Protein AF-A0A3M2BDY5-F1 (afdb_monomer)

Secondary structure (DSSP, 8-state):
-HHHHHHHHHHHHHHHHT-GGGTTTHHHHHHHHHHHHHHHIIIIIS-TTTS-HHHHHHHHHHHHHHHHHHHHHHHHHHHHHHHHTT-

Structure (mmCIF, N/CA/C/O backbone):
data_AF-A0A3M2BDY5-F1
#
_entry.id   AF-A0A3M2BDY5-F1
#
loop_
_atom_site.group_PDB
_atom_site.id
_atom_site.type_symbol
_atom_site.label_atom_id
_atom_site.label_alt_id
_atom_site.label_comp_id
_atom_site.label_asym_id
_atom_site.label_entity_id
_atom_site.label_seq_id
_atom_site.pdbx_PDB_ins_code
_atom_site.Cartn_x
_atom_site.Cartn_y
_atom_site.Cartn_z
_atom_site.occupancy
_atom_site.B_iso_or_equiv
_atom_site.auth_seq_id
_atom_site.auth_comp_id
_atom_site.auth_asym_id
_atom_site.auth_atom_id
_atom_site.pdbx_PDB_model_num
ATOM 1 N N . MET A 1 1 ? -19.435 -12.899 0.520 1.00 69.25 1 MET A N 1
ATOM 2 C CA . MET A 1 1 ? -19.364 -12.423 -0.885 1.00 69.25 1 MET A CA 1
ATOM 3 C C . MET A 1 1 ? -18.050 -11.712 -1.195 1.00 69.25 1 MET A C 1
ATOM 5 O O . MET A 1 1 ? -17.455 -12.020 -2.214 1.00 69.25 1 MET A O 1
ATOM 9 N N . ILE A 1 2 ? -17.541 -10.842 -0.314 1.00 74.94 2 ILE A N 1
ATOM 10 C CA . ILE A 1 2 ? -16.255 -10.150 -0.523 1.00 74.94 2 ILE A CA 1
ATOM 11 C C . ILE A 1 2 ? -15.062 -11.098 -0.762 1.00 74.94 2 ILE A C 1
ATOM 13 O O . ILE A 1 2 ? -14.236 -10.830 -1.628 1.00 74.94 2 ILE A O 1
ATOM 17 N N . ALA A 1 3 ? -15.008 -12.239 -0.067 1.00 74.81 3 ALA A N 1
ATOM 18 C CA . ALA A 1 3 ? -13.978 -13.258 -0.286 1.00 74.81 3 ALA A CA 1
ATOM 19 C C . ALA A 1 3 ? -13.894 -13.727 -1.751 1.00 74.81 3 ALA A C 1
ATOM 21 O O . ALA A 1 3 ? -12.803 -13.848 -2.291 1.00 74.81 3 ALA A O 1
ATOM 22 N N . ILE A 1 4 ? -15.044 -13.902 -2.414 1.00 83.31 4 ILE A N 1
ATOM 23 C CA . ILE A 1 4 ? -15.125 -14.340 -3.815 1.00 83.31 4 ILE A CA 1
ATOM 24 C C . ILE A 1 4 ? -14.532 -13.275 -4.741 1.00 83.31 4 ILE A C 1
ATOM 26 O O . ILE A 1 4 ? -13.787 -13.605 -5.657 1.00 83.31 4 ILE A O 1
ATOM 30 N N . ILE A 1 5 ? -14.804 -11.994 -4.473 1.00 83.44 5 ILE A N 1
ATOM 31 C CA . ILE A 1 5 ? -14.225 -10.875 -5.229 1.00 83.44 5 ILE A CA 1
ATOM 32 C C . ILE A 1 5 ? -12.698 -10.896 -5.104 1.00 83.44 5 ILE A C 1
ATOM 34 O O . ILE A 1 5 ? -11.998 -10.782 -6.105 1.00 83.44 5 ILE A O 1
ATOM 38 N N . LEU A 1 6 ? -12.171 -11.114 -3.896 1.00 84.06 6 LEU A N 1
ATOM 39 C CA . LEU A 1 6 ? -10.728 -11.205 -3.663 1.00 84.06 6 LEU A CA 1
ATOM 40 C C . LEU A 1 6 ? -10.095 -12.385 -4.421 1.00 84.06 6 LEU A C 1
ATOM 42 O O . LEU A 1 6 ? -9.019 -12.243 -5.009 1.00 84.06 6 LEU A O 1
ATOM 46 N N . THR A 1 7 ? -10.778 -13.532 -4.442 1.00 83.69 7 THR A N 1
ATOM 47 C CA . THR A 1 7 ? -10.361 -14.716 -5.203 1.00 83.69 7 THR A CA 1
ATOM 48 C C . THR A 1 7 ? -10.330 -14.429 -6.702 1.00 83.69 7 THR A C 1
ATOM 50 O O . THR A 1 7 ? -9.336 -14.745 -7.351 1.00 83.69 7 THR A O 1
ATOM 53 N N . VAL A 1 8 ? -11.358 -13.772 -7.248 1.00 88.19 8 VAL A N 1
ATOM 54 C CA . VAL A 1 8 ? -11.410 -13.393 -8.669 1.00 88.19 8 VAL A CA 1
ATOM 55 C C . VAL A 1 8 ? -10.286 -12.418 -9.021 1.00 88.19 8 VAL A C 1
ATOM 57 O O . VAL A 1 8 ? -9.568 -12.655 -9.988 1.00 88.19 8 VAL A O 1
ATOM 60 N N . ILE A 1 9 ? -10.067 -11.370 -8.219 1.00 85.75 9 ILE A N 1
ATOM 61 C CA . ILE A 1 9 ? -8.974 -10.408 -8.453 1.00 85.75 9 ILE A CA 1
ATOM 62 C C . ILE A 1 9 ? -7.616 -11.127 -8.426 1.00 85.75 9 ILE A C 1
ATOM 64 O O . ILE A 1 9 ? -6.734 -10.823 -9.223 1.00 85.75 9 ILE A O 1
ATOM 68 N N . THR A 1 10 ? -7.447 -12.112 -7.543 1.00 87.88 10 THR A N 1
ATOM 69 C CA . THR A 1 10 ? -6.203 -12.892 -7.454 1.00 87.88 10 THR A CA 1
ATOM 70 C C . THR A 1 10 ? -6.015 -13.834 -8.640 1.00 87.88 10 THR A C 1
ATOM 72 O O . THR A 1 10 ? -4.910 -13.927 -9.163 1.00 87.88 10 THR A O 1
ATOM 75 N N . ALA A 1 11 ? -7.078 -14.475 -9.123 1.00 86.56 11 ALA A N 1
ATOM 76 C CA . ALA A 1 11 ? -7.017 -15.292 -10.333 1.00 86.56 11 ALA A CA 1
ATOM 77 C C . ALA A 1 11 ? -6.656 -14.451 -11.571 1.00 86.56 11 ALA A C 1
ATOM 79 O O . ALA A 1 11 ? -5.830 -14.871 -12.380 1.00 86.56 11 ALA A O 1
ATOM 80 N N . VAL A 1 12 ? -7.222 -13.244 -11.688 1.00 85.38 12 VAL A N 1
ATOM 81 C CA . VAL A 1 12 ? -6.892 -12.293 -12.763 1.00 85.38 12 VAL A CA 1
ATOM 82 C C . VAL A 1 12 ? -5.431 -11.856 -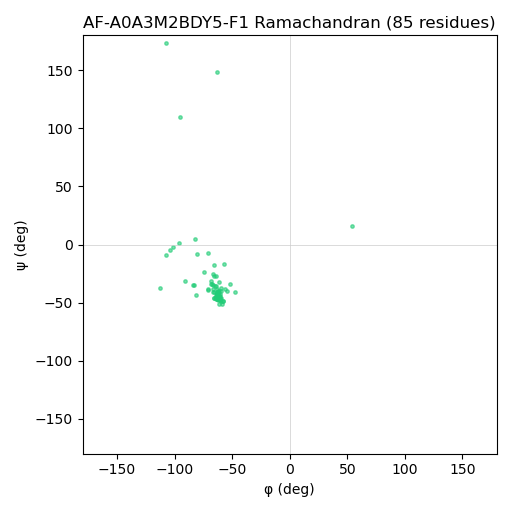12.684 1.00 85.38 12 VAL A C 1
ATOM 84 O O . VAL A 1 12 ? -4.757 -11.820 -13.707 1.00 85.38 12 VAL A O 1
ATOM 87 N N . GLU A 1 13 ? -4.916 -11.567 -11.490 1.00 84.94 13 GLU A N 1
ATOM 88 C CA . 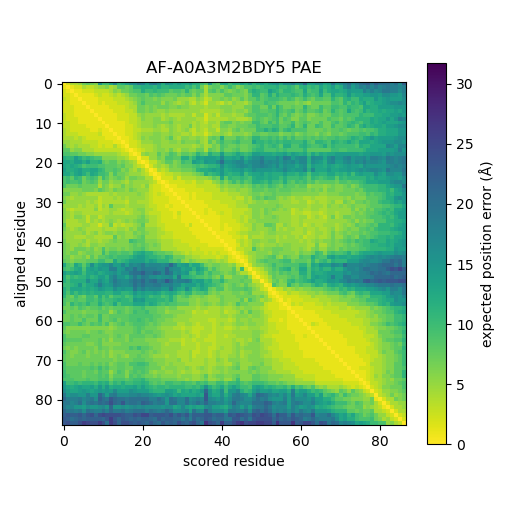GLU A 1 13 ? -3.510 -11.191 -11.306 1.00 84.94 13 GLU A CA 1
ATOM 89 C C . GLU A 1 13 ? -2.555 -12.295 -11.777 1.00 84.94 13 GLU A C 1
ATOM 91 O O . GLU A 1 13 ? -1.628 -12.019 -12.537 1.00 84.94 13 GLU A O 1
ATOM 96 N N . VAL A 1 14 ? -2.817 -13.549 -11.394 1.00 84.69 14 VAL A N 1
ATOM 97 C CA . VAL A 1 14 ? -2.016 -14.698 -11.841 1.00 84.69 14 VAL A CA 1
ATOM 98 C C . VAL A 1 14 ? -2.118 -14.871 -13.358 1.00 84.69 14 VAL A C 1
ATOM 100 O O . VAL A 1 14 ? -1.104 -15.087 -14.015 1.00 84.69 14 VAL A O 1
ATOM 103 N N . ALA A 1 15 ? -3.310 -14.716 -13.941 1.00 83.50 15 ALA A N 1
ATOM 104 C CA . ALA A 1 15 ? -3.492 -14.804 -15.389 1.00 83.50 15 ALA A CA 1
ATOM 105 C C . ALA A 1 15 ? -2.706 -13.718 -16.146 1.00 83.50 15 ALA A C 1
ATOM 107 O O . ALA A 1 15 ? -2.067 -14.016 -17.152 1.00 83.50 15 ALA A O 1
ATOM 108 N N . VAL A 1 16 ? -2.705 -12.478 -15.645 1.00 79.88 16 VAL A N 1
ATOM 109 C CA . VAL A 1 16 ? -1.931 -11.364 -16.221 1.00 79.88 16 VAL A CA 1
ATOM 110 C C . VAL A 1 16 ? -0.426 -11.599 -16.071 1.00 79.88 16 VAL A C 1
ATOM 112 O O . VAL A 1 16 ? 0.322 -11.323 -17.007 1.00 79.88 16 VAL A O 1
ATOM 115 N N . PHE A 1 17 ? 0.016 -12.159 -14.941 1.00 78.62 17 PHE A N 1
ATOM 116 C CA . PHE A 1 17 ? 1.422 -12.494 -14.696 1.00 78.62 17 PHE A CA 1
ATOM 117 C C . PHE A 1 17 ? 1.973 -13.524 -15.697 1.00 78.62 17 PHE A C 1
ATOM 119 O O . PHE A 1 17 ? 3.144 -13.471 -16.058 1.00 78.62 17 PHE A O 1
ATOM 126 N N . TYR A 1 18 ? 1.133 -14.445 -16.175 1.00 80.69 18 TYR A N 1
ATOM 127 C CA . TYR A 1 18 ? 1.542 -15.501 -17.107 1.00 80.69 18 TYR A CA 1
ATOM 128 C C . TYR A 1 18 ? 1.639 -15.058 -18.576 1.00 80.69 18 TYR A C 1
ATOM 130 O O . TYR A 1 18 ? 2.117 -15.838 -19.399 1.00 80.69 18 TYR A O 1
ATOM 138 N N . ILE A 1 19 ? 1.204 -13.843 -18.933 1.00 82.12 19 ILE A N 1
ATOM 139 C CA . ILE A 1 19 ? 1.224 -13.349 -20.318 1.00 82.12 19 ILE A CA 1
ATOM 140 C C . ILE A 1 1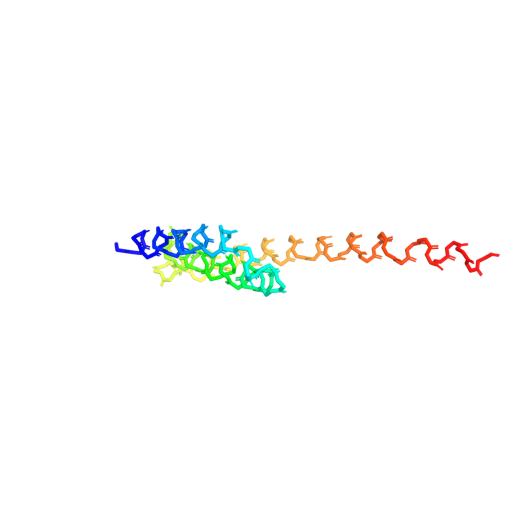9 ? 2.500 -12.513 -20.555 1.00 82.12 19 ILE A C 1
ATOM 142 O O . ILE A 1 19 ? 2.572 -11.368 -20.098 1.00 82.12 19 ILE A O 1
ATOM 146 N N . PRO A 1 20 ? 3.483 -12.999 -21.344 1.00 72.31 20 PRO A N 1
ATOM 147 C CA . PRO A 1 20 ? 4.769 -12.313 -21.529 1.00 72.31 20 PRO A CA 1
ATOM 148 C C . PRO A 1 20 ? 4.646 -10.946 -22.218 1.00 72.31 20 PRO A C 1
ATOM 150 O O . PRO A 1 20 ? 5.452 -10.049 -21.986 1.00 72.31 20 PRO A O 1
ATOM 153 N N . ALA A 1 21 ? 3.611 -10.759 -23.045 1.00 74.62 21 ALA A N 1
ATOM 154 C CA . ALA A 1 21 ? 3.358 -9.511 -23.768 1.00 74.62 21 ALA A CA 1
ATOM 155 C C . ALA A 1 21 ? 3.016 -8.323 -22.846 1.00 74.62 21 ALA A C 1
ATOM 157 O O . ALA A 1 21 ? 3.125 -7.172 -23.263 1.00 74.62 21 ALA A O 1
ATOM 158 N N . LEU A 1 22 ? 2.624 -8.584 -21.594 1.00 71.38 22 LEU A N 1
ATOM 159 C CA . LEU A 1 22 ? 2.266 -7.555 -20.615 1.00 71.38 22 LEU A CA 1
ATOM 160 C C . LEU A 1 22 ? 3.425 -7.191 -19.676 1.00 71.38 22 LEU A C 1
ATOM 162 O O . LEU A 1 22 ? 3.258 -6.311 -18.836 1.00 71.38 22 LEU A O 1
ATOM 166 N N . HIS A 1 23 ? 4.611 -7.792 -19.838 1.00 74.00 23 HIS A N 1
ATOM 167 C CA . HIS A 1 23 ? 5.799 -7.517 -19.015 1.00 74.00 23 HIS A CA 1
ATOM 168 C C . HIS A 1 23 ? 6.131 -6.022 -18.803 1.00 74.00 23 HIS A C 1
ATOM 170 O O . HIS A 1 23 ? 6.449 -5.660 -17.670 1.00 74.00 23 HIS A O 1
ATOM 176 N N . PRO A 1 24 ? 6.028 -5.123 -19.805 1.00 80.94 24 PRO A N 1
ATOM 177 C CA . PRO A 1 24 ? 6.360 -3.706 -19.613 1.00 80.94 24 PRO A CA 1
ATOM 178 C C . PRO A 1 24 ? 5.386 -2.959 -18.690 1.00 80.94 24 PRO A C 1
ATOM 180 O O . PRO A 1 24 ? 5.773 -2.022 -17.998 1.00 80.94 24 PRO A O 1
ATOM 183 N N . VAL A 1 25 ? 4.116 -3.370 -18.682 1.00 81.62 25 VAL A N 1
ATOM 184 C CA . VAL A 1 25 ? 3.031 -2.758 -17.891 1.00 81.62 25 VAL A CA 1
ATOM 185 C C . VAL A 1 25 ? 2.703 -3.554 -16.628 1.00 81.62 25 VAL A C 1
ATOM 187 O O . VAL A 1 25 ? 1.883 -3.134 -15.816 1.00 81.62 25 VAL A O 1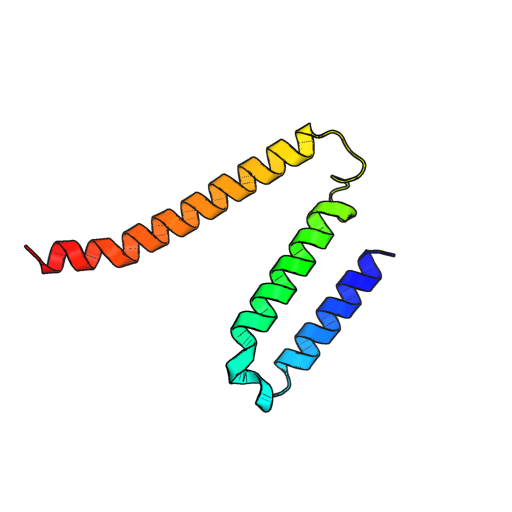
ATOM 190 N N . LEU A 1 26 ? 3.381 -4.679 -16.424 1.00 82.06 26 LEU A N 1
ATOM 191 C CA . LEU A 1 26 ? 3.189 -5.582 -15.299 1.00 82.06 26 LEU A CA 1
ATOM 192 C C . LEU A 1 26 ? 3.458 -4.900 -13.942 1.00 82.06 26 LEU A C 1
ATOM 194 O O . LEU A 1 26 ? 2.593 -4.996 -13.070 1.00 82.06 26 LEU A O 1
ATOM 198 N N . PRO A 1 27 ? 4.562 -4.142 -13.747 1.00 86.75 27 PRO A N 1
ATOM 199 C CA . PRO A 1 27 ? 4.848 -3.507 -12.459 1.00 86.75 27 PRO A CA 1
ATOM 200 C C . PRO A 1 27 ? 3.756 -2.542 -11.958 1.00 86.75 27 PRO A C 1
ATOM 202 O O . PRO A 1 27 ? 3.307 -2.717 -10.823 1.00 86.75 27 PRO A O 1
ATOM 205 N N . PRO A 1 28 ? 3.267 -1.558 -12.747 1.00 86.00 28 PRO A N 1
ATOM 206 C CA . PRO A 1 28 ? 2.206 -0.669 -12.275 1.00 86.00 28 PRO A CA 1
ATOM 207 C C . PRO A 1 28 ? 0.866 -1.395 -12.087 1.00 86.00 28 PRO A C 1
ATOM 209 O O . PRO A 1 28 ? 0.133 -1.076 -11.151 1.00 86.00 28 PRO A O 1
ATOM 212 N N . VAL A 1 29 ? 0.551 -2.395 -12.919 1.00 86.38 29 VAL A N 1
ATOM 213 C CA . VAL A 1 29 ? -0.697 -3.171 -12.807 1.00 86.38 29 VAL A CA 1
ATOM 214 C C . VAL A 1 29 ? -0.727 -3.993 -11.519 1.00 86.38 29 VAL A C 1
ATOM 216 O O . VAL A 1 29 ? -1.720 -3.941 -10.792 1.00 86.38 29 VAL A O 1
ATOM 219 N N . LEU A 1 30 ? 0.358 -4.698 -11.189 1.00 86.12 30 LEU A N 1
ATOM 220 C CA . LEU A 1 30 ? 0.452 -5.455 -9.937 1.00 86.12 30 LEU A CA 1
ATOM 221 C C . LEU A 1 30 ? 0.381 -4.543 -8.709 1.00 86.12 30 LEU A C 1
ATOM 223 O O . LEU A 1 30 ? -0.261 -4.893 -7.721 1.00 86.12 30 LEU A O 1
ATOM 227 N N . LEU A 1 31 ? 0.989 -3.355 -8.770 1.00 88.88 31 LEU A N 1
ATOM 228 C CA . LEU A 1 31 ? 0.916 -2.375 -7.684 1.00 88.88 31 LEU A CA 1
ATOM 229 C C . LEU A 1 31 ? -0.530 -1.946 -7.405 1.00 88.88 31 LEU A C 1
ATOM 231 O O . LEU A 1 31 ? -0.962 -1.937 -6.251 1.00 88.88 31 LEU A O 1
ATOM 235 N N . ILE A 1 32 ? -1.295 -1.646 -8.459 1.00 89.25 32 ILE A N 1
ATOM 236 C CA . ILE A 1 32 ? -2.708 -1.265 -8.344 1.00 89.25 32 ILE A CA 1
ATOM 237 C C . ILE A 1 32 ? -3.548 -2.440 -7.832 1.00 89.25 32 ILE A C 1
ATOM 239 O O . ILE A 1 32 ? -4.355 -2.258 -6.920 1.00 89.25 32 ILE A O 1
ATOM 243 N N . LEU A 1 33 ? -3.355 -3.646 -8.378 1.00 86.56 33 LEU A N 1
ATOM 244 C CA . LEU A 1 33 ? -4.092 -4.841 -7.951 1.00 86.56 33 LEU A CA 1
ATOM 245 C C . LEU A 1 33 ? -3.807 -5.187 -6.484 1.00 86.56 33 LEU A C 1
ATOM 247 O O . LEU A 1 33 ? -4.740 -5.473 -5.732 1.00 86.56 33 LEU A O 1
ATOM 251 N N . SER A 1 34 ? -2.550 -5.094 -6.052 1.00 87.31 34 SER A N 1
ATOM 252 C CA . SER A 1 34 ? -2.146 -5.310 -4.661 1.00 87.31 34 SER A CA 1
ATOM 253 C C . SER A 1 34 ? -2.771 -4.275 -3.719 1.00 87.31 34 SER A C 1
ATOM 255 O O . SER A 1 34 ? -3.400 -4.644 -2.722 1.00 87.31 34 SER A O 1
ATOM 257 N N . ALA A 1 35 ? -2.712 -2.985 -4.076 1.00 89.94 35 ALA A N 1
ATOM 258 C CA . ALA A 1 35 ? -3.342 -1.915 -3.302 1.00 89.94 35 ALA A CA 1
ATOM 259 C C . ALA A 1 35 ? -4.867 -2.094 -3.198 1.00 89.94 35 ALA A C 1
ATOM 261 O O . ALA A 1 35 ? -5.443 -1.944 -2.117 1.00 89.94 35 ALA A O 1
ATOM 262 N N . ALA A 1 36 ? -5.524 -2.473 -4.298 1.00 88.88 36 ALA A N 1
ATOM 263 C CA . ALA A 1 36 ? -6.961 -2.723 -4.327 1.00 88.88 36 ALA A CA 1
ATOM 264 C C . ALA A 1 36 ? -7.355 -3.891 -3.412 1.00 88.88 36 ALA A C 1
ATOM 266 O O . ALA A 1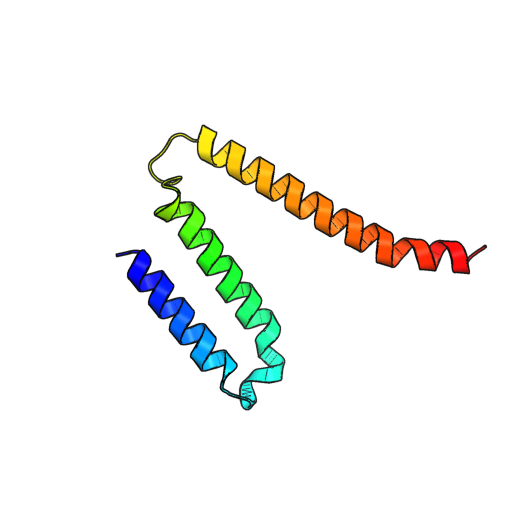 36 ? -8.298 -3.758 -2.628 1.00 88.88 36 ALA A O 1
ATOM 267 N N . LYS A 1 37 ? -6.624 -5.014 -3.455 1.00 86.19 37 LYS A N 1
ATOM 268 C CA . LYS A 1 37 ? -6.871 -6.154 -2.555 1.00 86.19 37 LYS A CA 1
ATOM 269 C C . LYS A 1 37 ? -6.659 -5.778 -1.098 1.00 86.19 37 LYS A C 1
ATOM 271 O O . LYS A 1 37 ? -7.493 -6.120 -0.265 1.00 86.19 37 LYS A O 1
ATOM 276 N N . PHE A 1 38 ? -5.581 -5.059 -0.797 1.00 88.25 38 PHE A N 1
ATOM 277 C CA . PHE A 1 38 ? -5.301 -4.587 0.553 1.00 88.25 38 PHE A CA 1
ATOM 278 C C . PHE A 1 38 ? -6.445 -3.715 1.086 1.00 88.25 38 PHE A C 1
ATOM 280 O O . PHE A 1 38 ? -6.979 -3.994 2.156 1.00 88.25 38 PHE A O 1
ATOM 287 N N . ALA A 1 39 ? -6.908 -2.734 0.305 1.00 86.12 39 ALA A N 1
ATOM 288 C CA . ALA A 1 39 ? -8.038 -1.884 0.680 1.00 86.12 39 ALA A CA 1
ATOM 289 C C . ALA A 1 39 ? -9.330 -2.691 0.910 1.00 86.12 39 ALA A C 1
ATOM 291 O O . ALA A 1 39 ? -10.068 -2.436 1.864 1.00 86.12 39 ALA A O 1
ATOM 292 N N . LEU A 1 40 ? -9.586 -3.697 0.068 1.00 83.19 40 LEU A N 1
ATOM 293 C CA . LEU A 1 40 ? -10.715 -4.618 0.207 1.00 83.19 40 LEU A CA 1
ATOM 294 C C . LEU A 1 40 ? -10.640 -5.431 1.508 1.00 83.19 40 LEU A C 1
ATOM 296 O O . LEU A 1 40 ? -11.640 -5.551 2.216 1.00 83.19 40 LEU A O 1
ATOM 300 N N . VAL A 1 41 ? -9.461 -5.955 1.851 1.00 84.19 41 VAL A N 1
ATOM 301 C CA . VAL A 1 41 ? -9.232 -6.697 3.100 1.00 84.19 41 VAL A CA 1
ATOM 302 C C . VAL A 1 41 ? -9.442 -5.789 4.313 1.00 84.19 41 VAL A C 1
ATOM 304 O O . VAL A 1 41 ? -10.184 -6.146 5.229 1.00 84.19 41 VAL A O 1
ATOM 307 N N . VAL A 1 42 ? -8.870 -4.588 4.300 1.00 81.56 42 VAL A N 1
ATOM 308 C CA . VAL A 1 42 ? -8.974 -3.635 5.414 1.00 81.56 42 VAL A CA 1
ATOM 309 C C . VAL A 1 42 ? -10.415 -3.178 5.634 1.00 81.56 42 VAL A C 1
ATOM 311 O O . VAL A 1 42 ? -10.903 -3.187 6.760 1.00 81.56 42 VAL A O 1
ATOM 314 N N . MET A 1 43 ? -11.139 -2.817 4.573 1.00 74.25 43 MET A N 1
ATOM 315 C CA . MET A 1 43 ? -12.512 -2.325 4.722 1.00 74.25 43 MET A CA 1
ATOM 316 C C . MET A 1 43 ? -13.508 -3.419 5.119 1.00 74.25 43 MET A C 1
ATOM 318 O O . MET A 1 43 ? -14.429 -3.143 5.890 1.00 74.25 43 MET A O 1
ATOM 322 N N . PHE A 1 44 ? -13.358 -4.636 4.584 1.00 74.94 44 PHE A N 1
ATOM 323 C CA . PHE A 1 44 ? -14.395 -5.667 4.686 1.00 74.94 44 PHE A CA 1
ATOM 324 C C . PHE A 1 44 ? -14.019 -6.876 5.546 1.00 74.94 44 PHE A C 1
ATOM 326 O O . PHE A 1 44 ? -14.894 -7.384 6.237 1.00 74.94 44 PHE A O 1
ATOM 333 N N . PHE A 1 45 ? -12.768 -7.347 5.530 1.00 65.88 45 PHE A N 1
ATOM 334 C CA . PHE A 1 45 ? -12.344 -8.495 6.350 1.00 65.88 45 PHE A CA 1
ATOM 335 C C . PHE A 1 45 ? -11.961 -8.087 7.773 1.00 65.88 45 PHE A C 1
ATOM 337 O O . PHE A 1 45 ? -12.245 -8.824 8.711 1.00 65.88 45 PHE A O 1
ATOM 344 N N . MET A 1 46 ? -11.370 -6.902 7.953 1.00 74.56 46 MET A N 1
ATOM 345 C CA . MET A 1 46 ? -11.130 -6.334 9.288 1.00 74.56 46 MET A CA 1
ATOM 346 C C . MET A 1 46 ? -12.366 -5.629 9.870 1.00 74.56 46 MET A C 1
ATOM 348 O O . MET A 1 46 ? -12.284 -5.030 10.934 1.00 74.56 46 MET A O 1
ATOM 352 N N . HIS A 1 47 ? -13.508 -5.684 9.173 1.00 67.44 47 HIS A N 1
ATOM 353 C CA . HIS A 1 47 ? -14.780 -5.068 9.562 1.00 67.44 47 HIS A CA 1
ATOM 354 C C . HIS A 1 47 ? -14.726 -3.560 9.880 1.00 67.44 47 HIS A C 1
ATOM 356 O O . HIS A 1 47 ? -15.706 -3.035 10.397 1.00 67.44 47 HIS A O 1
ATOM 362 N N . LEU A 1 48 ? -13.667 -2.822 9.505 1.00 66.50 48 LEU A N 1
ATOM 363 C CA . LEU A 1 48 ? -13.534 -1.377 9.778 1.00 66.50 48 LEU A CA 1
ATOM 364 C C . LEU A 1 48 ? -14.750 -0.558 9.322 1.00 66.50 48 LEU A C 1
ATOM 366 O O . LEU A 1 48 ? -15.089 0.436 9.954 1.00 66.50 48 LEU A O 1
ATOM 370 N N . LYS A 1 49 ? -15.409 -0.956 8.224 1.00 60.97 49 LYS A N 1
ATOM 371 C CA . LYS A 1 49 ? -16.621 -0.283 7.732 1.00 60.97 49 LYS A CA 1
ATOM 372 C C . LYS A 1 49 ? -17.814 -0.405 8.694 1.00 60.97 49 LYS A C 1
ATOM 374 O O . LYS A 1 49 ? -18.702 0.442 8.660 1.00 60.97 49 LYS A O 1
ATOM 379 N N . PHE A 1 50 ? -17.853 -1.464 9.499 1.00 60.84 50 PHE A N 1
ATOM 380 C CA . PHE A 1 50 ? -18.950 -1.802 10.409 1.00 60.84 50 PHE A CA 1
ATOM 381 C C . PHE A 1 50 ? -18.607 -1.571 11.889 1.00 60.84 50 PHE A C 1
ATOM 383 O O . PHE A 1 50 ? -19.500 -1.652 12.726 1.00 60.84 50 PHE A O 1
ATOM 390 N N . ASP A 1 51 ? -17.345 -1.273 12.205 1.00 62.31 51 ASP A N 1
ATOM 391 C CA . ASP A 1 51 ? -16.851 -1.056 13.565 1.00 62.31 51 ASP A CA 1
ATOM 392 C C . ASP A 1 51 ? -16.557 0.435 13.843 1.00 62.31 51 ASP A C 1
ATOM 394 O O . ASP A 1 51 ? -16.638 1.307 12.972 1.00 62.31 51 ASP A O 1
ATOM 398 N N . SER A 1 52 ? -16.230 0.759 15.090 1.00 73.44 52 SER A N 1
ATOM 399 C CA . SER A 1 52 ? -15.909 2.104 15.551 1.00 73.44 52 SER A CA 1
ATOM 400 C C . SER A 1 52 ? -14.647 2.676 14.881 1.00 73.44 52 SER A C 1
ATOM 402 O O . SER A 1 52 ? -13.673 1.978 14.586 1.00 73.44 52 SER A O 1
ATOM 404 N N . LYS A 1 53 ? -14.621 4.006 14.700 1.00 73.31 53 LYS A N 1
ATOM 405 C CA . LYS A 1 53 ? -13.502 4.745 14.073 1.00 73.31 53 LYS A CA 1
ATOM 406 C C . LYS A 1 53 ? -12.149 4.538 14.774 1.00 73.31 53 LYS A C 1
ATOM 408 O O . LYS A 1 53 ? -11.112 4.822 14.181 1.00 73.31 53 LYS A O 1
ATOM 413 N N . VAL A 1 54 ? -12.150 4.036 16.010 1.00 78.88 54 VAL A N 1
ATOM 414 C CA . VAL A 1 54 ? -10.943 3.746 16.795 1.00 78.88 54 VAL A CA 1
ATOM 415 C C . VAL A 1 54 ? -10.110 2.643 16.139 1.00 78.88 54 VAL A C 1
ATOM 417 O O . VAL A 1 54 ? -8.907 2.827 15.962 1.00 78.88 54 VAL A O 1
ATOM 420 N N . PHE A 1 55 ? -10.730 1.550 15.682 1.00 76.81 55 PHE A N 1
ATOM 421 C CA . PHE A 1 55 ? -10.008 0.472 14.992 1.00 76.81 55 PHE A CA 1
ATOM 422 C C . PHE A 1 55 ? -9.411 0.934 13.662 1.00 76.81 55 PHE A C 1
ATOM 424 O O . PHE A 1 55 ? -8.287 0.568 13.320 1.00 76.81 55 PHE A O 1
ATOM 431 N N . SER A 1 56 ? -10.123 1.819 12.957 1.00 80.56 56 SER A N 1
ATOM 432 C CA . SER A 1 56 ? -9.600 2.468 11.751 1.00 80.56 56 SER A CA 1
ATOM 433 C C . SER A 1 56 ? -8.383 3.344 12.046 1.00 80.56 56 SER A C 1
ATOM 435 O O . SER A 1 56 ? -7.402 3.301 11.307 1.00 80.56 56 SER A O 1
ATOM 437 N N . GLY A 1 57 ? -8.422 4.106 13.143 1.00 82.12 57 GLY A N 1
ATOM 438 C CA . GLY A 1 57 ? -7.316 4.959 13.575 1.00 82.12 57 GLY A CA 1
ATOM 439 C C . GLY A 1 57 ? -6.060 4.169 13.943 1.00 82.12 57 GLY A C 1
ATOM 440 O O . GLY A 1 57 ? -4.975 4.511 13.480 1.00 82.12 57 GLY A O 1
ATOM 441 N N . VAL A 1 58 ? -6.197 3.084 14.713 1.00 86.44 58 VAL A N 1
ATOM 442 C CA . VAL A 1 58 ? -5.059 2.232 15.111 1.00 86.44 58 VAL A CA 1
ATOM 443 C C . VAL A 1 58 ? -4.414 1.565 13.894 1.00 86.44 58 VAL A C 1
ATOM 445 O O . VAL A 1 58 ? -3.189 1.566 13.766 1.00 86.44 58 VAL A O 1
ATOM 448 N N . PHE A 1 59 ? -5.223 1.053 12.966 1.00 85.19 59 PHE A N 1
ATOM 449 C CA . PHE A 1 59 ? -4.720 0.463 11.728 1.00 85.19 59 PHE A CA 1
ATOM 450 C C . PHE A 1 59 ? -3.960 1.483 10.870 1.00 85.19 59 PHE A C 1
ATOM 452 O O . PHE A 1 59 ? -2.843 1.218 10.421 1.00 85.19 59 PHE A O 1
ATOM 459 N N . LEU A 1 60 ? -4.542 2.670 10.672 1.00 86.50 60 LEU A N 1
ATOM 460 C CA . LEU A 1 60 ? -3.933 3.715 9.854 1.00 86.50 60 LEU A CA 1
ATOM 461 C C . LEU A 1 60 ? -2.652 4.267 10.494 1.00 86.50 60 LEU A C 1
ATOM 463 O O . LEU A 1 60 ? -1.698 4.557 9.779 1.00 86.50 60 LEU A O 1
ATOM 467 N N . ALA A 1 61 ? -2.596 4.350 11.827 1.00 90.62 61 ALA A N 1
ATOM 468 C CA . ALA A 1 61 ? -1.384 4.712 12.556 1.00 90.62 61 ALA A CA 1
ATOM 469 C C . ALA A 1 61 ? -0.257 3.693 12.317 1.00 90.62 61 ALA A C 1
ATOM 471 O O . ALA A 1 61 ? 0.866 4.084 12.001 1.00 90.62 61 ALA A O 1
ATOM 472 N N . GLY A 1 62 ? -0.557 2.392 12.384 1.00 89.94 62 GLY A N 1
ATOM 473 C CA . GLY A 1 62 ? 0.406 1.338 12.051 1.00 89.94 62 GLY A CA 1
ATOM 474 C C . GLY A 1 62 ? 0.881 1.408 10.596 1.00 89.94 62 GLY A C 1
ATOM 475 O O . GLY A 1 62 ? 2.083 1.340 10.333 1.00 89.94 62 GLY A O 1
ATOM 476 N N . LEU A 1 63 ? -0.041 1.623 9.651 1.00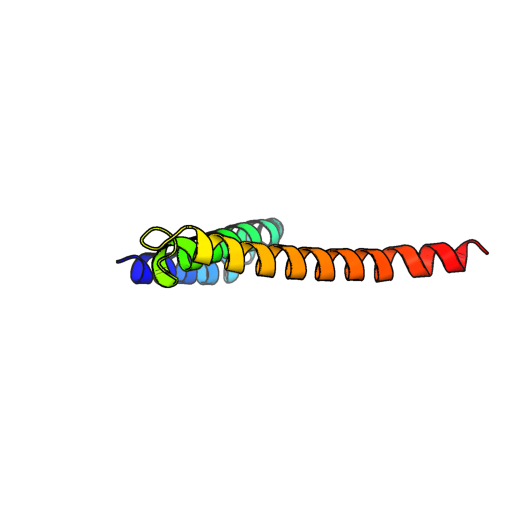 91.25 63 LEU A N 1
ATOM 477 C CA . LEU A 1 63 ? 0.282 1.792 8.231 1.00 91.25 63 LEU A CA 1
ATOM 478 C C . LEU A 1 63 ? 1.163 3.027 7.979 1.00 91.25 63 LEU A C 1
ATOM 480 O O . LEU A 1 63 ? 2.106 2.961 7.188 1.00 91.25 63 LEU A O 1
ATOM 484 N N . ALA A 1 64 ? 0.886 4.137 8.667 1.00 94.00 64 ALA A N 1
ATOM 485 C CA . ALA A 1 64 ? 1.669 5.363 8.574 1.00 94.00 64 ALA A CA 1
ATOM 486 C C . ALA A 1 64 ? 3.099 5.152 9.085 1.00 94.00 64 ALA A C 1
ATOM 488 O O . ALA A 1 64 ? 4.046 5.530 8.398 1.00 94.00 64 ALA A O 1
ATOM 489 N N . ILE A 1 65 ? 3.268 4.491 10.235 1.00 96.00 65 ILE A N 1
ATOM 490 C CA . ILE A 1 65 ? 4.592 4.178 10.794 1.00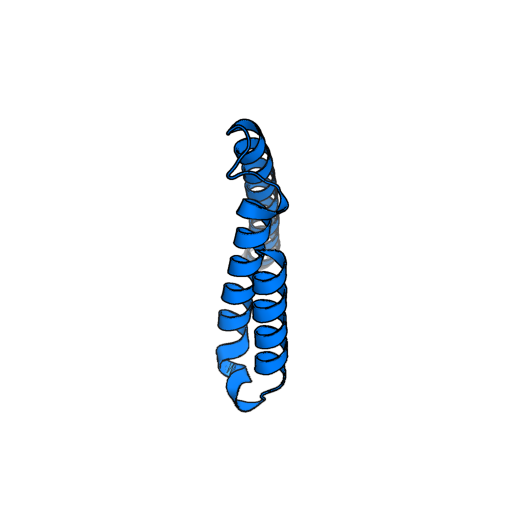 96.00 65 ILE A CA 1
ATOM 491 C C . ILE A 1 65 ? 5.369 3.239 9.862 1.00 96.00 65 ILE A C 1
ATOM 493 O O . ILE A 1 65 ? 6.543 3.487 9.589 1.00 96.00 65 ILE A O 1
ATOM 497 N N . ALA A 1 66 ? 4.729 2.193 9.331 1.00 93.69 66 ALA A N 1
ATOM 498 C CA . ALA A 1 66 ? 5.371 1.267 8.397 1.00 93.69 66 ALA A CA 1
ATOM 499 C C . ALA A 1 66 ? 5.834 1.977 7.113 1.00 93.69 66 ALA A C 1
ATOM 501 O O . ALA A 1 66 ? 6.982 1.825 6.695 1.00 93.69 66 ALA A O 1
ATOM 502 N N . THR A 1 67 ? 4.963 2.800 6.522 1.00 93.94 67 THR A N 1
ATOM 503 C CA . THR A 1 67 ? 5.282 3.576 5.313 1.00 93.94 67 THR A CA 1
ATOM 504 C C . THR A 1 67 ? 6.403 4.576 5.583 1.00 93.94 67 THR A C 1
ATOM 506 O O . THR A 1 67 ? 7.343 4.677 4.795 1.00 93.94 67 THR A O 1
ATOM 509 N N . PHE A 1 68 ? 6.349 5.265 6.727 1.00 96.38 68 PHE A N 1
ATOM 510 C CA . PHE A 1 68 ? 7.397 6.178 7.165 1.00 96.38 68 PHE A CA 1
ATOM 511 C C . PHE A 1 68 ? 8.743 5.458 7.286 1.00 96.38 68 PHE A C 1
ATOM 513 O O . PHE A 1 68 ? 9.718 5.909 6.692 1.00 96.38 68 PHE A O 1
ATOM 520 N N . MET A 1 69 ? 8.793 4.304 7.955 1.00 97.00 69 MET A N 1
ATOM 521 C CA . MET A 1 69 ? 10.023 3.529 8.135 1.00 97.00 69 MET A CA 1
ATOM 522 C C . MET A 1 69 ? 10.635 3.085 6.801 1.00 97.00 69 MET A C 1
ATOM 524 O O . MET A 1 69 ? 11.826 3.282 6.572 1.00 97.00 69 MET A O 1
ATOM 528 N N . VAL A 1 70 ? 9.822 2.526 5.897 1.00 94.81 70 VAL A N 1
ATOM 529 C CA . VAL A 1 70 ? 10.290 2.097 4.567 1.00 94.81 70 VAL A CA 1
ATOM 530 C C . VAL A 1 70 ? 10.817 3.288 3.774 1.00 94.81 70 VAL A C 1
ATOM 532 O O . VAL A 1 70 ? 11.899 3.205 3.194 1.00 94.81 70 VAL A O 1
ATOM 535 N N . SER A 1 71 ? 10.093 4.411 3.788 1.00 93.44 71 SER A N 1
ATOM 536 C CA . SER A 1 71 ? 10.546 5.625 3.111 1.00 93.44 71 SER A CA 1
ATOM 537 C C . SER A 1 71 ? 11.853 6.144 3.712 1.00 93.44 71 SER A C 1
ATOM 539 O O . SER A 1 71 ? 12.789 6.390 2.966 1.00 93.44 71 SER A O 1
ATOM 541 N N . ALA A 1 72 ? 11.984 6.197 5.040 1.00 93.81 72 ALA A N 1
ATOM 542 C CA . ALA A 1 72 ? 13.191 6.644 5.726 1.00 93.81 72 ALA A CA 1
ATOM 543 C C . ALA A 1 72 ? 14.410 5.762 5.415 1.00 93.81 72 ALA A C 1
ATOM 545 O O . ALA A 1 72 ? 15.498 6.287 5.194 1.00 93.81 72 ALA A O 1
ATOM 546 N N . LEU A 1 73 ? 14.242 4.439 5.341 1.00 93.81 73 LEU A N 1
ATOM 547 C C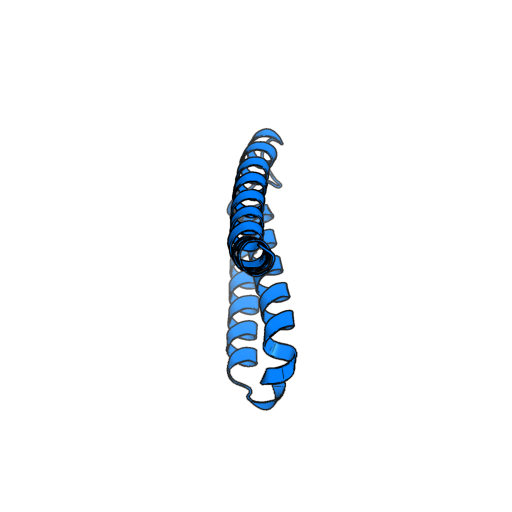A . LEU A 1 73 ? 15.315 3.519 4.948 1.00 93.81 73 LEU A CA 1
ATOM 548 C C . LEU A 1 73 ? 15.723 3.704 3.485 1.00 93.81 73 LEU A C 1
ATOM 550 O O . LEU A 1 73 ? 16.914 3.703 3.177 1.00 93.81 73 LEU A O 1
ATOM 554 N N . PHE A 1 74 ? 14.751 3.899 2.592 1.00 93.19 74 PHE A N 1
ATOM 555 C CA . PHE A 1 74 ? 15.030 4.205 1.191 1.00 93.19 74 PHE A CA 1
ATOM 556 C C . PHE A 1 74 ? 15.782 5.536 1.062 1.00 93.19 74 PHE A C 1
ATOM 558 O O . PHE A 1 74 ? 16.756 5.623 0.312 1.00 93.19 74 PHE A O 1
ATOM 565 N N . LEU A 1 75 ? 15.381 6.542 1.853 1.00 90.88 75 LEU A N 1
ATOM 566 C CA . LEU A 1 75 ? 16.081 7.818 1.943 1.00 90.88 75 LEU A CA 1
ATOM 567 C C . LEU A 1 75 ? 17.522 7.627 2.436 1.00 90.88 75 LEU A C 1
ATOM 569 O O . LEU A 1 75 ? 18.472 8.126 1.843 1.00 90.88 75 LEU A O 1
ATOM 573 N N . LEU A 1 76 ? 17.711 6.859 3.501 1.00 89.75 76 LEU A N 1
ATOM 574 C CA . LEU A 1 76 ? 19.031 6.624 4.066 1.00 89.75 76 LEU A CA 1
ATOM 575 C C . LEU A 1 76 ? 19.958 5.930 3.060 1.00 89.75 76 LEU A C 1
ATOM 577 O O . LEU A 1 76 ? 21.055 6.417 2.806 1.00 89.75 76 LEU A O 1
ATOM 581 N N . TYR A 1 77 ? 19.515 4.829 2.450 1.00 88.62 77 TYR A N 1
ATOM 582 C CA . TYR A 1 77 ? 20.352 4.046 1.538 1.00 88.62 77 TYR A CA 1
ATOM 583 C C . TYR A 1 77 ? 20.678 4.786 0.236 1.00 88.62 77 TYR A C 1
ATOM 585 O O . TYR A 1 77 ? 21.767 4.618 -0.307 1.00 88.62 77 TYR A O 1
ATOM 593 N N . HIS A 1 78 ? 19.760 5.611 -0.272 1.00 84.75 78 HIS A N 1
ATOM 594 C CA . HIS A 1 78 ? 19.992 6.341 -1.515 1.00 84.75 78 HIS A CA 1
ATOM 595 C C . HIS A 1 78 ? 20.790 7.642 -1.311 1.00 84.75 78 HIS A C 1
ATOM 597 O O . HIS A 1 78 ? 21.610 7.986 -2.161 1.00 84.75 78 HIS A O 1
ATOM 603 N N . TRP A 1 79 ? 20.600 8.356 -0.193 1.00 78.62 79 TRP A N 1
ATOM 604 C CA . TRP A 1 79 ? 21.279 9.636 0.051 1.00 78.62 79 TRP A CA 1
ATOM 605 C C . TRP A 1 79 ? 22.623 9.505 0.785 1.00 78.62 79 TRP A C 1
ATOM 607 O O . TRP A 1 79 ? 23.512 10.310 0.521 1.00 78.62 79 TRP A O 1
ATOM 617 N N . LEU A 1 80 ? 22.818 8.518 1.669 1.00 73.19 80 LEU A N 1
ATOM 618 C CA . LEU A 1 80 ? 24.068 8.357 2.432 1.00 73.19 80 LEU A CA 1
ATOM 619 C C . LEU A 1 80 ? 25.326 8.150 1.552 1.00 73.19 80 LEU A C 1
ATOM 621 O O . LEU A 1 80 ? 26.288 8.897 1.740 1.00 73.19 80 LEU A O 1
ATOM 625 N N . PRO A 1 81 ? 25.344 7.252 0.541 1.00 74.19 81 PRO A N 1
ATOM 626 C CA . PRO A 1 81 ? 26.512 7.096 -0.335 1.00 74.19 81 PRO A CA 1
ATOM 627 C C . PRO A 1 81 ? 26.777 8.326 -1.220 1.00 74.19 81 PRO A C 1
ATOM 629 O O . PRO A 1 81 ? 27.914 8.574 -1.616 1.00 74.19 81 PRO A O 1
ATOM 632 N N . ALA A 1 82 ? 25.751 9.131 -1.515 1.00 69.19 82 ALA A N 1
ATOM 633 C CA . ALA A 1 82 ? 25.903 10.374 -2.272 1.00 69.19 82 ALA A CA 1
ATOM 634 C C . ALA A 1 82 ? 26.534 11.509 -1.443 1.00 69.19 82 ALA A C 1
ATOM 636 O O . ALA A 1 82 ? 27.105 12.440 -2.014 1.00 69.19 82 ALA A O 1
ATOM 637 N N . VAL A 1 83 ? 26.424 11.444 -0.112 1.00 68.25 83 VAL A N 1
ATOM 638 C CA . VAL A 1 83 ? 27.033 12.407 0.817 1.00 68.25 83 VAL A CA 1
ATOM 639 C C . VAL A 1 83 ? 28.507 12.077 1.057 1.00 68.25 83 VAL A C 1
ATOM 641 O O . VAL A 1 83 ? 29.331 12.986 0.999 1.00 68.25 83 VAL A O 1
ATOM 644 N N . GLU A 1 84 ? 28.859 10.802 1.252 1.00 70.06 84 GLU A N 1
ATOM 645 C CA . GLU A 1 84 ? 30.262 10.383 1.423 1.00 70.06 84 GLU A CA 1
ATOM 646 C C . GLU A 1 84 ? 31.110 10.631 0.168 1.00 70.06 84 GLU A C 1
ATOM 648 O O . GLU A 1 84 ? 32.257 11.042 0.282 1.00 70.06 84 GLU A O 1
ATOM 653 N N . ALA A 1 85 ? 30.548 10.472 -1.035 1.00 66.38 85 ALA A N 1
ATOM 654 C CA . ALA A 1 85 ? 31.262 10.731 -2.290 1.00 66.38 85 ALA A CA 1
ATOM 655 C C . ALA A 1 85 ? 31.540 12.225 -2.580 1.00 66.38 85 ALA A C 1
ATOM 657 O O . ALA A 1 85 ? 32.189 12.543 -3.578 1.00 66.38 85 ALA A O 1
ATOM 658 N N . LYS A 1 86 ? 31.002 13.147 -1.767 1.00 60.72 86 LYS A N 1
ATOM 659 C CA . LYS A 1 86 ? 31.155 14.605 -1.923 1.00 60.72 86 LYS A CA 1
ATOM 660 C C . LYS A 1 86 ? 32.136 15.253 -0.934 1.00 60.72 86 LYS A C 1
ATOM 662 O O . LYS A 1 86 ? 32.353 16.461 -1.050 1.00 60.72 86 LYS A O 1
ATOM 667 N N . LEU A 1 87 ? 32.679 14.489 0.014 1.00 56.31 87 LEU A N 1
ATOM 668 C CA . LEU A 1 87 ? 33.726 14.896 0.961 1.00 56.31 87 LEU A CA 1
ATOM 669 C C . LEU A 1 87 ? 35.104 14.461 0.454 1.00 56.31 87 LEU A C 1
ATOM 671 O O . LEU A 1 87 ? 36.058 15.237 0.682 1.00 56.31 87 LEU A O 1
#

Foldseek 3Di:
DLVVVLVVLVVVLVVCVPDPVCVVVNVVVVVVSVVVSVVSCVCPVVVCVPDDCVVVVVVVVVVVVVVVVVVVVVCCVVVVVVVVVVD

Sequence (87 aa):
MIAIILTVITAVEVAVFYIPALHPVLPPVLLILSAAKFALVVMFFMHLKFDSKVFSGVFLAGLAIATFMVSALFLLYHWLPAVEAKL

Radius of gyration: 18.4 Å; Cα contacts (8 Å, |Δi|>4): 23; chains: 1; bounding box: 53×30×41 Å

pLDDT: mean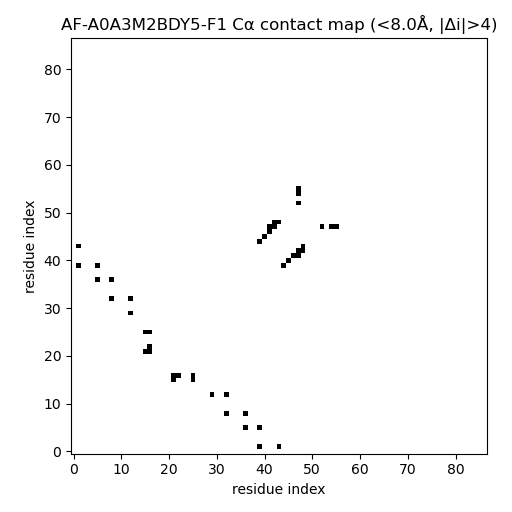 81.59, std 9.42, range [56.31, 97.0]

Solvent-accessible surface area (backbone atoms only — not comparable to full-atom values): 5000 Å² total; per-residue (Å²): 113,69,67,58,54,53,51,50,56,48,53,50,50,54,56,55,71,72,39,75,91,44,58,90,58,40,66,65,49,53,52,51,52,50,52,51,50,50,52,50,41,49,43,60,72,67,36,41,75,83,50,62,70,64,63,47,49,56,52,49,51,53,52,50,52,52,52,49,52,55,50,50,50,52,50,47,68,64,47,50,64,63,53,64,76,72,113

Mean predicted aligned error: 8.25 Å